Protein AF-A0A928Y948-F1 (afdb_monomer_lite)

Radius of gyration: 12.72 Å; chains: 1; bounding box: 32×26×30 Å

Sequence (71 aa):
MLDNDQTLIEQAKHDPQAFARLYDRYVDRIYRYAYRQTGDEALAQDVTAVTFERALRHIQRYQWRGQSVLA

Foldseek 3Di:
DPDDPQRLLVVL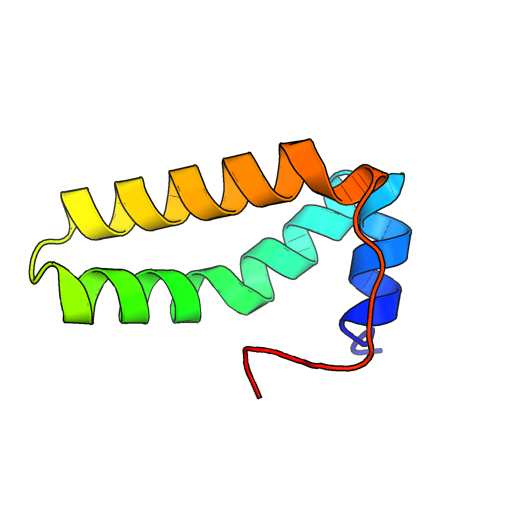LPDVVSLVVVCVVCLVVQLVVQCVVPVDNVRSVVSSVVVSVVCSVCSNVDDDPPDPPPD

Secondary structure (DSSP, 8-state):
----HHHHHHHHTT-HHHHHHHHHHHHHHHHHHHHHHHS-HHHHHHHHHHHHHHHHHHGGG----S--TT-

pLDDT: mean 89.86, std 12.94, range [46.56, 98.56]

Structure (mmCIF, N/CA/C/O backbone):
data_AF-A0A928Y948-F1
#
_entry.id   AF-A0A928Y948-F1
#
loop_
_atom_site.group_PDB
_atom_site.id
_atom_site.type_symbol
_atom_site.label_ato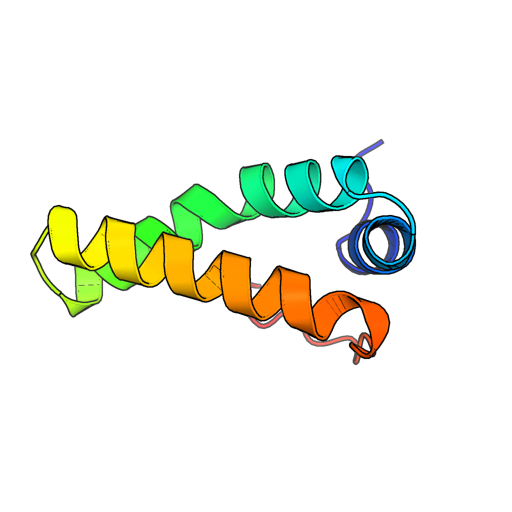m_id
_atom_site.label_alt_id
_atom_site.label_comp_id
_atom_site.label_asym_id
_atom_site.label_entity_id
_atom_site.label_seq_id
_atom_site.pdbx_PDB_ins_code
_atom_site.Cartn_x
_atom_site.Cartn_y
_atom_site.Cartn_z
_atom_site.occupancy
_atom_site.B_iso_or_equiv
_atom_site.auth_seq_id
_atom_site.auth_comp_id
_atom_site.auth_asym_id
_atom_site.auth_atom_id
_atom_site.pdbx_PDB_mode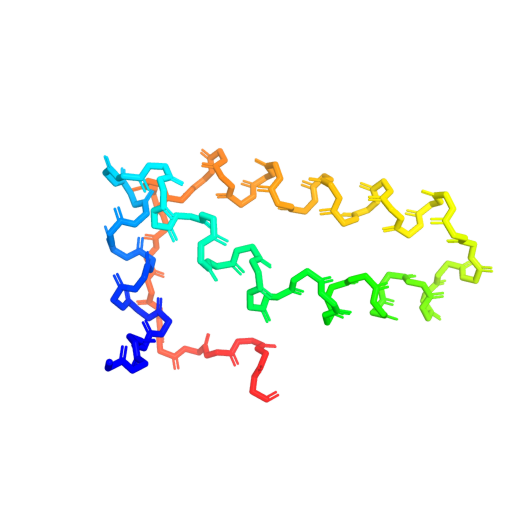l_num
ATOM 1 N N . MET A 1 1 ? 8.034 -16.512 -12.055 1.00 46.84 1 MET A N 1
ATOM 2 C CA . MET A 1 1 ? 9.189 -16.325 -11.154 1.00 46.84 1 MET A CA 1
ATOM 3 C C . MET A 1 1 ? 8.729 -15.330 -10.101 1.00 46.84 1 MET A C 1
ATOM 5 O O . MET A 1 1 ? 8.223 -14.291 -10.497 1.00 46.84 1 MET A O 1
ATOM 9 N N . LEU A 1 2 ? 8.729 -15.678 -8.810 1.00 54.62 2 LEU A N 1
ATOM 10 C CA . LEU A 1 2 ? 8.414 -14.699 -7.763 1.00 54.62 2 LEU A CA 1
ATOM 11 C C . LEU A 1 2 ? 9.619 -13.763 -7.669 1.00 54.62 2 LEU A C 1
ATOM 13 O O . LEU A 1 2 ? 10.662 -14.166 -7.157 1.00 54.62 2 LEU A O 1
ATOM 17 N N . ASP A 1 3 ? 9.499 -12.565 -8.234 1.00 70.38 3 ASP A N 1
ATOM 18 C CA . ASP A 1 3 ? 10.521 -11.532 -8.094 1.00 70.38 3 ASP A CA 1
ATOM 19 C C . ASP A 1 3 ? 10.712 -11.238 -6.595 1.00 70.38 3 ASP A C 1
ATOM 21 O O . ASP A 1 3 ? 9.745 -11.182 -5.821 1.00 70.38 3 ASP A O 1
ATOM 25 N N . ASN A 1 4 ? 11.966 -11.112 -6.153 1.00 85.38 4 ASN A N 1
ATOM 26 C CA . ASN A 1 4 ? 12.232 -10.721 -4.772 1.00 85.38 4 ASN A CA 1
ATOM 27 C C . ASN A 1 4 ? 11.863 -9.235 -4.574 1.00 85.38 4 ASN A C 1
ATOM 29 O O . ASN A 1 4 ? 11.740 -8.475 -5.538 1.00 85.38 4 ASN A O 1
ATOM 33 N N . ASP A 1 5 ? 11.695 -8.816 -3.321 1.00 88.00 5 ASP A N 1
ATOM 34 C CA . ASP A 1 5 ? 11.232 -7.461 -2.999 1.00 88.00 5 ASP A CA 1
ATOM 35 C C . ASP A 1 5 ? 12.177 -6.383 -3.548 1.00 88.00 5 ASP A C 1
ATOM 37 O O . ASP A 1 5 ? 11.721 -5.362 -4.055 1.00 88.00 5 ASP A O 1
ATOM 41 N N . GLN A 1 6 ? 13.489 -6.635 -3.533 1.00 90.06 6 GLN A N 1
ATOM 42 C CA . GLN A 1 6 ? 14.484 -5.732 -4.107 1.00 90.06 6 GLN A CA 1
ATOM 43 C C . GLN A 1 6 ? 14.268 -5.543 -5.614 1.00 90.06 6 GLN A C 1
ATOM 45 O O . GLN A 1 6 ? 14.269 -4.411 -6.088 1.00 90.06 6 GLN A O 1
ATOM 50 N N . THR A 1 7 ? 14.052 -6.621 -6.368 1.00 91.56 7 THR A N 1
ATOM 51 C CA . THR A 1 7 ? 13.796 -6.565 -7.811 1.00 91.56 7 THR A CA 1
ATOM 52 C C . THR A 1 7 ? 12.535 -5.763 -8.112 1.00 91.56 7 THR A C 1
ATOM 54 O O . THR A 1 7 ? 12.571 -4.878 -8.966 1.00 91.56 7 THR A O 1
ATOM 57 N N . LEU A 1 8 ? 11.446 -6.019 -7.383 1.00 90.94 8 LEU A N 1
ATOM 58 C CA . LEU A 1 8 ? 10.193 -5.284 -7.556 1.00 90.94 8 LEU A CA 1
ATOM 59 C C . LEU A 1 8 ? 10.346 -3.801 -7.210 1.00 90.94 8 LEU A C 1
ATOM 61 O O . LEU A 1 8 ? 9.812 -2.951 -7.914 1.00 90.94 8 LEU A O 1
ATOM 65 N N . ILE A 1 9 ? 11.105 -3.476 -6.162 1.00 91.88 9 ILE A N 1
ATOM 66 C CA . ILE A 1 9 ? 11.389 -2.094 -5.764 1.00 91.88 9 ILE A CA 1
ATOM 67 C C . ILE A 1 9 ? 12.203 -1.368 -6.831 1.00 91.88 9 ILE A C 1
ATOM 69 O O . ILE A 1 9 ? 11.855 -0.243 -7.176 1.00 91.88 9 ILE A O 1
ATOM 73 N N . GLU A 1 10 ? 13.251 -1.988 -7.379 1.00 93.75 10 GLU A N 1
ATOM 74 C CA . GLU A 1 10 ? 14.049 -1.372 -8.446 1.00 93.75 10 GLU A CA 1
ATOM 75 C C . GLU A 1 10 ? 13.231 -1.174 -9.731 1.00 93.75 10 GLU A C 1
ATOM 77 O O . GLU A 1 10 ? 13.316 -0.116 -10.353 1.00 93.75 10 GLU A O 1
ATOM 82 N N . GLN A 1 11 ? 12.373 -2.130 -10.098 1.00 93.50 11 GLN A N 1
ATOM 83 C CA . GLN A 1 11 ? 11.455 -1.975 -11.232 1.00 93.50 11 GLN A CA 1
ATOM 84 C C . GLN A 1 11 ? 10.433 -0.857 -10.987 1.00 93.50 11 GLN A C 1
ATOM 86 O O . GLN A 1 11 ? 10.212 -0.011 -11.852 1.00 93.50 11 GLN A O 1
ATOM 91 N N . ALA A 1 12 ? 9.856 -0.797 -9.786 1.00 94.12 12 ALA A N 1
ATOM 92 C CA . ALA A 1 12 ? 8.826 0.170 -9.423 1.00 94.12 12 ALA A CA 1
ATOM 93 C C . ALA A 1 12 ? 9.322 1.626 -9.373 1.00 94.12 12 ALA A C 1
ATOM 95 O O . ALA A 1 12 ? 8.511 2.552 -9.373 1.00 94.12 12 ALA A O 1
ATOM 96 N N . LYS A 1 13 ? 10.642 1.862 -9.399 1.00 93.88 13 LYS A N 1
ATOM 97 C CA . LYS A 1 13 ? 11.209 3.207 -9.612 1.00 93.88 13 LYS A CA 1
ATOM 98 C C . LYS A 1 13 ? 10.928 3.759 -11.010 1.00 93.88 13 LYS A C 1
ATOM 100 O O . LYS A 1 13 ? 10.909 4.979 -11.181 1.00 93.88 13 LYS A O 1
ATOM 105 N N . HIS A 1 14 ? 10.734 2.879 -11.988 1.00 93.25 14 HIS A N 1
ATOM 106 C CA . HIS A 1 14 ? 10.608 3.223 -13.404 1.00 93.25 14 HIS A CA 1
ATOM 107 C C . HIS A 1 14 ? 9.277 2.777 -14.018 1.00 93.25 14 HIS A C 1
ATOM 109 O O . HIS A 1 14 ? 8.863 3.347 -15.024 1.00 93.25 14 HIS A O 1
ATOM 115 N N . ASP A 1 15 ? 8.601 1.801 -13.411 1.00 91.06 15 ASP A N 1
ATOM 116 C CA . ASP A 1 15 ? 7.345 1.240 -13.897 1.00 91.06 15 ASP A CA 1
ATOM 117 C C . ASP A 1 15 ? 6.267 1.222 -12.794 1.00 91.06 15 ASP A C 1
ATOM 119 O O . ASP A 1 15 ? 6.347 0.424 -11.853 1.00 91.06 15 ASP A O 1
ATOM 123 N N . PRO A 1 16 ? 5.213 2.049 -12.909 1.00 85.56 16 PRO A N 1
ATOM 124 C CA . PRO A 1 16 ? 4.071 2.009 -12.000 1.00 85.56 16 PRO A CA 1
ATOM 125 C C . PRO A 1 16 ? 3.392 0.633 -11.904 1.00 85.56 16 PRO A C 1
ATOM 127 O O . PRO A 1 16 ? 2.851 0.303 -10.848 1.00 85.56 16 PRO A O 1
ATOM 130 N N . GLN A 1 17 ? 3.431 -0.202 -12.952 1.00 88.25 17 GLN A N 1
ATOM 131 C CA . GLN A 1 17 ? 2.867 -1.555 -12.883 1.00 88.25 17 GLN A CA 1
ATOM 132 C C . GLN A 1 17 ? 3.675 -2.482 -11.971 1.00 88.25 17 GLN A C 1
ATOM 134 O O . GLN A 1 17 ? 3.104 -3.354 -11.315 1.00 88.25 17 GLN A O 1
ATOM 139 N N . ALA A 1 18 ? 4.988 -2.279 -11.854 1.00 89.5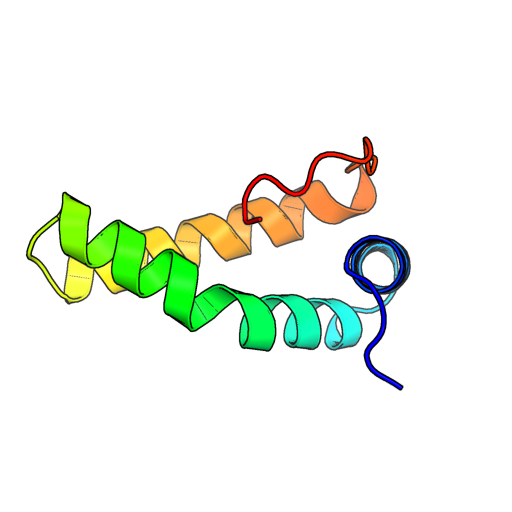6 18 ALA A N 1
ATOM 140 C CA . ALA A 1 18 ? 5.796 -3.018 -10.890 1.00 89.56 18 ALA A CA 1
ATOM 141 C C . ALA A 1 18 ? 5.442 -2.640 -9.441 1.00 89.56 18 ALA A C 1
ATOM 143 O O . ALA A 1 18 ? 5.470 -3.500 -8.558 1.00 89.56 18 ALA A O 1
ATOM 144 N N . PHE A 1 19 ? 5.010 -1.396 -9.191 1.00 92.50 19 PHE A N 1
ATOM 145 C CA . PHE A 1 19 ? 4.483 -1.004 -7.880 1.00 92.50 19 PHE A CA 1
ATOM 146 C C . PHE A 1 19 ? 3.175 -1.728 -7.537 1.00 92.50 19 PHE A C 1
ATOM 148 O O . PHE A 1 19 ? 2.978 -2.100 -6.382 1.00 92.50 19 PHE A O 1
ATOM 155 N N . ALA A 1 20 ? 2.308 -1.996 -8.519 1.00 92.50 20 ALA A N 1
ATOM 156 C CA . ALA A 1 20 ? 1.079 -2.759 -8.289 1.00 92.50 20 ALA A CA 1
ATOM 157 C C . ALA A 1 20 ? 1.369 -4.165 -7.728 1.00 92.50 20 ALA A C 1
ATOM 159 O O . ALA A 1 20 ? 0.687 -4.621 -6.819 1.00 92.50 20 ALA A O 1
ATOM 160 N N . ARG A 1 21 ? 2.462 -4.811 -8.156 1.00 93.56 21 ARG A N 1
ATOM 161 C CA . ARG A 1 21 ? 2.885 -6.102 -7.581 1.00 93.56 21 ARG A CA 1
ATOM 162 C C . ARG A 1 21 ? 3.307 -5.990 -6.113 1.00 93.56 21 ARG A C 1
ATOM 164 O O . ARG A 1 21 ? 3.057 -6.907 -5.334 1.00 93.56 21 ARG A O 1
ATOM 171 N N . LEU A 1 22 ? 3.949 -4.883 -5.727 1.00 92.69 22 LEU A N 1
ATOM 172 C CA . LEU A 1 22 ? 4.246 -4.594 -4.318 1.00 92.69 22 LEU A CA 1
ATOM 173 C C . LEU A 1 22 ? 2.949 -4.353 -3.537 1.00 92.69 22 LEU A C 1
ATOM 175 O O . LEU A 1 22 ? 2.812 -4.845 -2.419 1.00 92.69 22 LEU A O 1
ATOM 179 N N . TYR A 1 23 ? 1.990 -3.641 -4.130 1.00 94.69 23 TYR A N 1
ATOM 180 C CA . TYR A 1 23 ? 0.674 -3.423 -3.538 1.00 94.69 23 TYR A CA 1
ATOM 181 C C . TYR A 1 23 ? -0.035 -4.750 -3.252 1.00 94.69 23 TYR A C 1
ATOM 183 O O . TYR A 1 23 ? -0.309 -5.040 -2.088 1.00 94.69 23 TYR A O 1
ATOM 191 N N . ASP A 1 24 ? -0.222 -5.598 -4.266 1.00 94.56 24 ASP A N 1
ATOM 192 C CA . ASP A 1 24 ? -0.897 -6.897 -4.135 1.00 94.56 24 ASP A CA 1
ATOM 193 C C . ASP A 1 24 ? -0.239 -7.786 -3.069 1.00 94.56 24 ASP A C 1
ATOM 195 O O . ASP A 1 24 ? -0.909 -8.511 -2.334 1.00 94.56 24 ASP A O 1
ATOM 199 N N . ARG A 1 25 ? 1.090 -7.705 -2.940 1.00 93.50 25 ARG A N 1
ATOM 200 C CA . ARG A 1 25 ? 1.858 -8.492 -1.970 1.00 93.50 25 ARG A CA 1
ATOM 201 C C . ARG A 1 25 ? 1.689 -8.023 -0.524 1.00 93.50 25 ARG A C 1
ATOM 203 O O . ARG A 1 25 ? 1.764 -8.850 0.387 1.00 93.50 25 ARG A O 1
ATOM 210 N N . TYR A 1 26 ? 1.516 -6.722 -0.289 1.00 95.50 26 TYR A N 1
ATOM 211 C CA . TYR A 1 26 ? 1.550 -6.153 1.065 1.00 95.50 26 TYR A CA 1
ATOM 212 C C . TYR A 1 26 ? 0.229 -5.570 1.554 1.00 95.50 26 TYR A C 1
ATOM 214 O O . TYR A 1 26 ? 0.111 -5.350 2.762 1.00 95.50 26 TYR A O 1
ATOM 222 N N . VAL A 1 27 ? -0.753 -5.343 0.677 1.00 97.25 27 VAL A N 1
ATOM 223 C CA . VAL A 1 27 ? -2.016 -4.675 1.027 1.00 97.25 27 VAL A CA 1
ATOM 224 C C . VAL A 1 27 ? -2.713 -5.369 2.187 1.00 97.25 27 VAL A C 1
ATOM 226 O O . VAL A 1 27 ? -2.986 -4.735 3.201 1.00 97.25 27 VAL A O 1
ATOM 229 N N . ASP A 1 28 ? -2.852 -6.689 2.118 1.00 97.12 28 ASP A N 1
ATOM 230 C CA . ASP A 1 28 ? -3.457 -7.497 3.173 1.00 97.12 28 ASP A CA 1
ATOM 231 C C . ASP A 1 28 ? -2.730 -7.372 4.513 1.00 97.12 28 ASP A C 1
ATOM 233 O O . ASP A 1 28 ? -3.358 -7.298 5.570 1.00 97.12 28 ASP A O 1
ATOM 237 N N . ARG A 1 29 ? -1.392 -7.371 4.501 1.00 96.81 29 A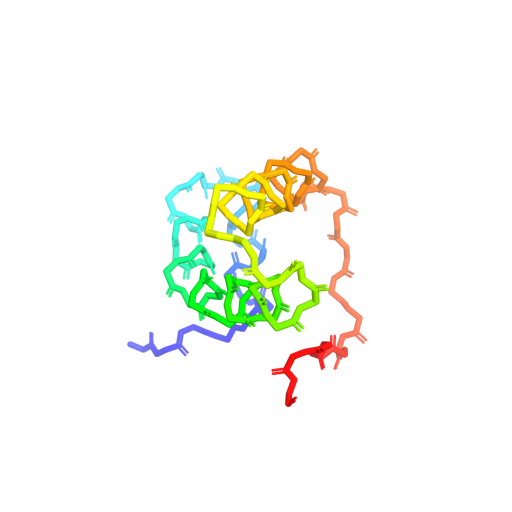RG A N 1
ATOM 238 C CA . ARG A 1 29 ? -0.595 -7.316 5.733 1.00 96.81 29 ARG A CA 1
ATOM 239 C C . ARG A 1 29 ? -0.668 -5.934 6.370 1.00 96.81 29 ARG A C 1
ATOM 241 O O . ARG A 1 29 ? -0.815 -5.847 7.589 1.00 96.81 29 ARG A O 1
ATOM 248 N N . ILE A 1 30 ? -0.571 -4.883 5.560 1.00 97.75 30 ILE A N 1
ATOM 249 C CA . ILE A 1 30 ? -0.663 -3.494 6.019 1.00 97.75 30 ILE A CA 1
ATOM 250 C C . ILE A 1 30 ? -2.075 -3.215 6.533 1.00 97.75 30 ILE A C 1
ATOM 252 O O . ILE A 1 30 ? -2.207 -2.718 7.648 1.00 97.75 30 ILE A O 1
ATOM 256 N N . TYR A 1 31 ? -3.110 -3.635 5.801 1.00 98.25 31 TYR A N 1
ATOM 257 C CA . TYR A 1 31 ? -4.502 -3.501 6.225 1.00 98.25 31 TYR A CA 1
ATOM 258 C C . TYR A 1 31 ? -4.770 -4.227 7.543 1.00 98.25 31 TYR A C 1
ATOM 260 O O . TYR A 1 31 ? -5.273 -3.627 8.488 1.00 98.25 31 TYR A O 1
ATOM 268 N N . ARG A 1 32 ? -4.367 -5.501 7.668 1.00 98.06 32 ARG A N 1
ATOM 269 C CA . ARG A 1 32 ? -4.539 -6.256 8.922 1.00 98.06 32 ARG A CA 1
ATOM 270 C C . ARG A 1 32 ? -3.785 -5.618 10.082 1.00 98.06 32 ARG A C 1
ATOM 272 O O . ARG A 1 32 ? -4.273 -5.660 11.207 1.00 98.06 32 ARG A O 1
ATOM 279 N N . TYR A 1 33 ? -2.597 -5.064 9.841 1.00 97.69 33 TYR A N 1
ATOM 280 C CA . TYR A 1 33 ? -1.866 -4.333 10.870 1.00 97.69 33 TYR A CA 1
ATOM 281 C C . TYR A 1 33 ? -2.618 -3.064 11.279 1.00 97.69 33 TYR A C 1
ATOM 283 O O . TYR A 1 33 ? -2.860 -2.881 12.467 1.00 97.69 33 TYR A O 1
ATOM 291 N N . ALA A 1 34 ? -3.042 -2.242 10.318 1.00 98.06 34 ALA A N 1
ATOM 292 C CA . ALA A 1 34 ? -3.797 -1.022 10.578 1.00 98.06 34 ALA A CA 1
ATOM 293 C C . ALA A 1 34 ? -5.092 -1.323 11.345 1.00 98.06 34 ALA A C 1
ATOM 295 O O . ALA A 1 34 ? -5.314 -0.746 12.402 1.00 98.06 34 ALA A O 1
ATOM 296 N N . TYR A 1 35 ? -5.864 -2.316 10.901 1.00 98.44 35 TYR A N 1
ATOM 297 C CA . TYR A 1 35 ? -7.096 -2.743 11.562 1.00 98.44 35 TYR A CA 1
ATOM 298 C C . TYR A 1 35 ? -6.865 -3.234 12.995 1.00 98.44 35 TYR A C 1
ATOM 300 O O . TYR A 1 35 ? -7.628 -2.898 13.894 1.00 98.44 35 TYR A O 1
ATOM 308 N N . ARG A 1 36 ? -5.780 -3.978 13.254 1.00 98.25 36 ARG A N 1
ATOM 309 C CA . ARG A 1 36 ? -5.417 -4.382 14.626 1.00 98.25 36 ARG A CA 1
ATOM 310 C C . ARG A 1 36 ? -5.077 -3.197 15.532 1.00 98.25 36 ARG A C 1
ATOM 312 O O . ARG A 1 36 ? -5.228 -3.330 16.740 1.00 98.25 36 ARG A O 1
ATOM 319 N N . GLN A 1 37 ? -4.585 -2.091 14.974 1.00 97.81 37 GLN A N 1
ATOM 320 C CA . GLN A 1 37 ? -4.236 -0.890 15.737 1.00 97.81 37 GLN A CA 1
ATOM 321 C C . GLN A 1 37 ? -5.432 0.044 15.940 1.00 97.81 37 GLN A C 1
ATOM 323 O O . GLN A 1 37 ? -5.542 0.665 16.993 1.00 97.81 37 GLN A O 1
ATOM 328 N N . THR A 1 38 ? -6.315 0.163 14.946 1.00 97.75 38 THR A N 1
ATOM 329 C CA . THR A 1 38 ? -7.441 1.108 14.975 1.00 97.75 38 THR A CA 1
ATOM 330 C C . THR A 1 38 ? -8.730 0.490 15.509 1.00 97.75 38 THR A C 1
ATOM 332 O O . THR A 1 38 ? -9.531 1.200 16.106 1.00 97.75 38 THR A O 1
ATOM 335 N N . GLY A 1 39 ? -8.957 -0.808 15.278 1.00 97.88 39 GLY A N 1
ATOM 336 C CA . GLY A 1 39 ? -10.243 -1.471 15.516 1.00 97.88 39 GLY A CA 1
ATOM 337 C C . GLY A 1 39 ? -11.373 -1.006 14.586 1.00 97.88 39 GLY A C 1
ATOM 338 O O . GLY A 1 39 ? -12.518 -1.404 14.779 1.00 97.88 39 GLY A O 1
ATOM 339 N N . ASP A 1 40 ? -11.059 -0.179 13.587 1.00 98.38 40 ASP A N 1
ATOM 340 C CA . ASP A 1 40 ? -12.012 0.483 12.696 1.00 98.38 40 ASP A CA 1
ATOM 341 C C . ASP A 1 40 ? -11.610 0.252 11.235 1.00 98.38 40 ASP A C 1
ATOM 343 O O . ASP A 1 40 ? -10.449 0.448 10.859 1.00 98.38 40 ASP A O 1
ATOM 347 N N . GLU A 1 41 ? -12.572 -0.195 10.426 1.00 98.06 41 GLU A N 1
ATOM 348 C CA . GLU A 1 41 ? -12.367 -0.551 9.020 1.00 98.06 41 GLU A CA 1
ATOM 349 C C . GLU A 1 41 ? -12.045 0.667 8.148 1.00 98.06 41 GLU A C 1
ATOM 351 O O . GLU A 1 41 ? -11.093 0.611 7.369 1.00 98.06 41 GLU A O 1
ATOM 356 N N . ALA A 1 42 ? -12.776 1.773 8.303 1.00 98.25 42 ALA A N 1
ATOM 357 C CA . ALA A 1 42 ? -12.567 2.973 7.498 1.00 98.25 42 ALA A CA 1
ATOM 358 C C . ALA A 1 42 ? -11.189 3.587 7.788 1.00 98.25 42 ALA A C 1
ATOM 360 O O . ALA A 1 42 ? -10.415 3.855 6.869 1.00 98.25 42 ALA A O 1
ATOM 361 N N . LEU A 1 43 ? -10.820 3.700 9.067 1.00 98.25 43 LEU A N 1
ATOM 362 C CA . LEU A 1 43 ? -9.492 4.163 9.466 1.00 98.25 43 LEU A CA 1
ATOM 363 C C . LEU A 1 43 ? -8.387 3.216 8.985 1.00 98.25 43 LEU A C 1
ATOM 365 O O . LEU A 1 43 ? -7.314 3.672 8.588 1.00 98.25 43 LEU A O 1
ATOM 369 N N . ALA A 1 44 ? -8.619 1.902 8.993 1.00 98.56 44 ALA A N 1
ATOM 370 C CA . ALA A 1 44 ? -7.643 0.941 8.488 1.00 98.56 44 ALA A CA 1
ATOM 371 C C . ALA A 1 44 ? -7.430 1.068 6.971 1.00 98.56 44 ALA A C 1
ATOM 373 O O . ALA A 1 44 ? -6.286 0.992 6.504 1.00 98.56 44 ALA A O 1
ATOM 374 N N . GLN A 1 45 ? -8.503 1.286 6.206 1.00 98.12 45 GLN A N 1
ATOM 375 C CA . GLN A 1 45 ? -8.439 1.545 4.767 1.00 98.12 45 GLN A CA 1
ATOM 376 C C . GLN A 1 45 ? -7.663 2.837 4.478 1.00 98.12 45 GLN A C 1
ATOM 378 O O . GLN A 1 45 ? -6.724 2.810 3.679 1.00 98.12 45 GLN A O 1
ATOM 383 N N . ASP A 1 46 ? -7.962 3.922 5.196 1.00 98.38 46 ASP A N 1
ATOM 384 C CA . ASP A 1 46 ? -7.272 5.209 5.049 1.00 98.38 46 ASP A CA 1
ATOM 385 C C . ASP A 1 46 ? -5.775 5.103 5.360 1.00 98.38 46 ASP A C 1
ATOM 387 O O . ASP A 1 46 ? -4.931 5.533 4.570 1.00 98.38 46 ASP A O 1
ATOM 391 N N . VAL A 1 47 ? -5.409 4.467 6.479 1.00 98.25 47 VAL A N 1
ATOM 392 C CA . VAL A 1 47 ? -4.000 4.249 6.850 1.00 98.25 47 VAL A CA 1
ATOM 393 C C . VAL A 1 47 ? -3.275 3.429 5.785 1.00 98.25 47 VAL A C 1
ATOM 395 O O . VAL A 1 47 ? -2.125 3.726 5.444 1.00 98.25 47 VAL A O 1
ATOM 398 N N . THR A 1 48 ? -3.936 2.411 5.235 1.00 98.00 48 THR A N 1
ATOM 399 C CA . THR A 1 48 ? -3.375 1.577 4.168 1.00 98.00 48 THR A CA 1
ATOM 400 C C . THR A 1 48 ? -3.137 2.405 2.907 1.00 98.00 48 THR A C 1
ATOM 402 O O . THR A 1 48 ? -2.027 2.392 2.368 1.00 98.00 48 THR A O 1
ATOM 405 N N . ALA A 1 49 ? -4.129 3.189 2.479 1.00 97.75 49 ALA A N 1
ATOM 406 C CA . ALA A 1 49 ? -4.031 4.057 1.311 1.00 97.75 49 ALA A CA 1
ATOM 407 C C . ALA A 1 49 ? -2.903 5.089 1.458 1.00 97.75 49 ALA A C 1
ATOM 409 O O . ALA A 1 49 ? -2.023 5.163 0.599 1.00 97.75 49 ALA A O 1
ATOM 410 N N . VAL A 1 50 ? -2.857 5.814 2.581 1.00 98.19 50 VAL A N 1
ATOM 411 C CA . VAL A 1 50 ? -1.809 6.809 2.873 1.00 98.19 50 VAL A CA 1
ATOM 412 C C . VAL A 1 50 ? -0.423 6.163 2.911 1.00 98.19 50 VAL A C 1
ATOM 414 O O . VAL A 1 50 ? 0.560 6.753 2.458 1.00 98.19 50 VAL A O 1
ATOM 417 N N . THR A 1 51 ? -0.315 4.936 3.422 1.00 97.56 51 THR A N 1
ATOM 418 C CA . THR A 1 51 ? 0.956 4.200 3.459 1.00 97.56 51 THR A CA 1
ATOM 419 C C . THR A 1 51 ? 1.484 3.934 2.050 1.00 97.56 51 THR A C 1
ATOM 421 O O . THR A 1 51 ? 2.635 4.270 1.757 1.00 97.56 51 THR A O 1
ATOM 424 N N . PHE A 1 52 ? 0.652 3.392 1.158 1.00 96.69 52 PHE A N 1
ATOM 425 C CA . PHE A 1 52 ? 1.052 3.134 -0.228 1.00 96.69 52 PHE A CA 1
ATOM 426 C C . PHE A 1 52 ? 1.274 4.413 -1.029 1.00 96.69 52 PHE A C 1
ATOM 428 O O . PHE A 1 52 ? 2.223 4.487 -1.804 1.00 96.69 52 PHE A O 1
ATOM 435 N N . GLU A 1 53 ? 0.466 5.442 -0.805 1.00 96.38 53 GLU A N 1
ATOM 436 C CA . GLU A 1 53 ? 0.634 6.755 -1.423 1.00 96.38 53 GLU A CA 1
ATOM 437 C C . GLU A 1 53 ? 2.000 7.370 -1.059 1.00 96.38 53 GLU A C 1
ATOM 439 O O . GLU A 1 53 ? 2.740 7.854 -1.922 1.00 96.38 53 GLU A O 1
ATOM 444 N N . ARG A 1 54 ? 2.391 7.305 0.222 1.00 96.69 54 ARG A N 1
ATOM 445 C CA . ARG A 1 54 ? 3.721 7.741 0.676 1.00 96.69 54 ARG A CA 1
ATOM 446 C C . ARG A 1 54 ? 4.829 6.870 0.094 1.00 96.69 54 ARG A C 1
ATOM 448 O O . ARG A 1 54 ? 5.840 7.417 -0.343 1.00 96.69 54 ARG A O 1
ATOM 455 N N . ALA A 1 55 ? 4.650 5.552 0.061 1.00 95.19 55 ALA A N 1
ATOM 456 C CA . ALA A 1 55 ? 5.624 4.648 -0.541 1.00 95.19 55 ALA A CA 1
ATOM 457 C C . ALA A 1 55 ? 5.853 4.989 -2.022 1.00 95.19 55 ALA A C 1
ATOM 459 O O . ALA A 1 55 ? 6.999 5.173 -2.427 1.00 95.19 55 ALA A O 1
ATOM 460 N N . LEU A 1 56 ? 4.783 5.183 -2.797 1.00 93.44 56 LEU A N 1
ATOM 461 C CA . LEU A 1 56 ? 4.850 5.537 -4.214 1.00 93.44 56 LEU A CA 1
ATOM 462 C C . LEU A 1 56 ? 5.556 6.881 -4.440 1.00 93.44 56 LEU A C 1
ATOM 464 O O . LEU A 1 56 ? 6.439 6.976 -5.288 1.00 93.44 56 LEU A O 1
ATOM 468 N N . ARG A 1 57 ? 5.245 7.910 -3.639 1.00 94.50 57 ARG A N 1
ATOM 469 C CA . ARG A 1 57 ? 5.922 9.220 -3.726 1.00 94.50 57 ARG A CA 1
ATOM 470 C C . ARG A 1 57 ? 7.427 9.156 -3.477 1.00 94.50 57 ARG A C 1
ATOM 472 O O . ARG A 1 57 ? 8.169 9.987 -3.996 1.00 94.50 57 ARG A O 1
ATOM 479 N N . HIS A 1 58 ? 7.881 8.215 -2.655 1.00 95.06 58 HIS A N 1
ATOM 480 C CA . HIS A 1 58 ? 9.278 8.135 -2.233 1.00 95.06 58 HIS A CA 1
ATOM 481 C C . HIS A 1 58 ? 10.068 7.006 -2.901 1.00 95.06 58 HIS A C 1
ATOM 483 O O . HIS A 1 58 ? 11.292 6.967 -2.746 1.00 95.06 58 HIS A O 1
ATOM 489 N N . ILE A 1 59 ? 9.422 6.131 -3.678 1.00 93.62 59 ILE A N 1
ATOM 490 C CA . ILE A 1 59 ? 10.061 4.919 -4.200 1.00 93.62 59 ILE A CA 1
ATOM 491 C C . ILE A 1 59 ? 11.272 5.209 -5.089 1.00 93.62 59 ILE A C 1
ATOM 493 O O . ILE A 1 59 ? 12.290 4.535 -4.964 1.00 93.62 59 ILE A O 1
ATOM 497 N N . GLN A 1 60 ? 11.231 6.278 -5.891 1.00 92.44 60 GLN A N 1
ATOM 498 C CA . GLN A 1 60 ? 12.346 6.675 -6.761 1.00 92.44 60 GLN A CA 1
ATOM 499 C C . GLN A 1 60 ? 13.652 6.938 -5.999 1.00 92.44 60 GLN A C 1
ATOM 501 O O . GLN A 1 60 ? 14.737 6.710 -6.528 1.00 92.44 60 GLN A O 1
ATOM 506 N N . ARG A 1 61 ? 13.563 7.413 -4.751 1.00 92.88 61 ARG A N 1
ATOM 507 C CA . ARG A 1 61 ? 14.724 7.737 -3.903 1.00 92.88 61 ARG A CA 1
ATOM 508 C C . ARG A 1 61 ? 15.009 6.655 -2.865 1.00 92.88 61 ARG A C 1
ATOM 510 O O . ARG A 1 61 ? 15.975 6.772 -2.113 1.00 92.88 61 ARG A O 1
ATOM 517 N N . TYR A 1 62 ? 14.163 5.632 -2.793 1.00 92.00 62 TYR A N 1
ATOM 518 C CA . TYR A 1 62 ? 14.312 4.553 -1.838 1.00 92.00 62 TYR A CA 1
ATOM 519 C C . TYR A 1 62 ? 15.513 3.675 -2.210 1.00 92.00 62 TYR A C 1
ATOM 521 O O . TYR A 1 62 ? 15.716 3.308 -3.368 1.00 92.00 62 TYR A O 1
ATOM 529 N N . GLN A 1 63 ? 16.319 3.337 -1.207 1.00 89.06 63 GLN A N 1
ATOM 530 C CA . GLN A 1 63 ? 17.454 2.432 -1.340 1.00 89.06 63 GLN A CA 1
ATOM 531 C C . GLN A 1 63 ? 17.171 1.182 -0.517 1.00 89.06 63 GLN A C 1
ATOM 533 O O . GLN A 1 63 ? 16.980 1.273 0.697 1.00 89.06 63 GLN A O 1
ATOM 538 N N . TRP A 1 64 ? 17.164 0.022 -1.172 1.00 86.06 64 TRP A N 1
ATOM 539 C CA . TRP A 1 64 ? 17.038 -1.257 -0.485 1.00 86.06 64 TRP A CA 1
ATOM 540 C C . TRP A 1 64 ? 18.262 -1.502 0.405 1.00 86.06 64 TRP A C 1
ATOM 542 O O . TRP A 1 64 ? 19.397 -1.447 -0.063 1.00 86.06 64 TRP A O 1
ATOM 552 N N . ARG A 1 65 ? 18.037 -1.781 1.694 1.00 84.75 65 ARG A N 1
ATOM 553 C CA . ARG A 1 65 ? 19.106 -1.997 2.692 1.00 84.75 65 ARG A CA 1
ATOM 554 C C . ARG A 1 65 ? 19.199 -3.441 3.198 1.00 84.75 65 ARG A C 1
ATOM 556 O O . ARG A 1 65 ? 19.820 -3.685 4.223 1.00 84.75 65 ARG A O 1
ATOM 563 N N . GLY A 1 66 ? 18.565 -4.399 2.520 1.00 70.31 66 GLY A N 1
ATOM 564 C CA . GLY A 1 66 ? 18.602 -5.815 2.914 1.00 70.31 66 GLY A CA 1
ATOM 565 C C . GLY A 1 66 ? 17.734 -6.183 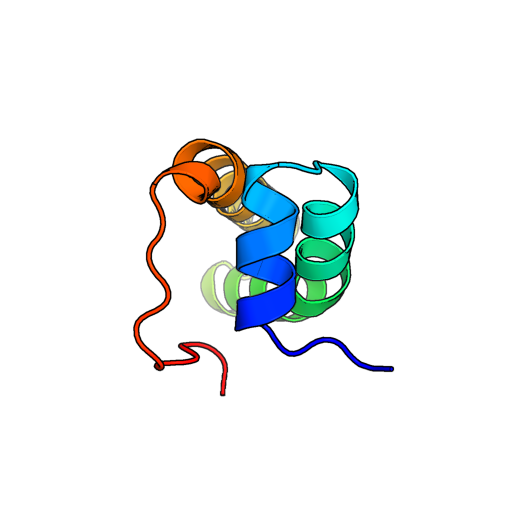4.124 1.00 70.31 66 GLY A C 1
ATOM 566 O O . GLY A 1 66 ? 17.657 -7.354 4.475 1.00 70.31 66 GLY A O 1
ATOM 567 N N . GLN A 1 67 ? 17.048 -5.219 4.743 1.00 61.03 67 GLN A N 1
ATOM 568 C CA . GLN A 1 67 ? 16.072 -5.478 5.798 1.00 61.03 67 GLN A CA 1
ATOM 569 C C . GLN A 1 67 ? 14.667 -5.504 5.201 1.00 61.03 67 GLN A C 1
ATOM 571 O O . GLN A 1 67 ? 14.083 -4.459 4.919 1.00 61.03 67 GLN A O 1
ATOM 576 N N . SER A 1 68 ? 14.108 -6.705 5.054 1.00 57.03 68 SER A N 1
ATOM 577 C CA . SER A 1 68 ? 12.656 -6.830 4.981 1.00 57.03 68 SER A CA 1
ATOM 578 C C . SER A 1 68 ? 12.099 -6.502 6.365 1.00 57.03 68 SER A C 1
ATOM 580 O O . SER A 1 68 ? 12.232 -7.282 7.303 1.00 57.03 68 SER A O 1
ATOM 582 N N . VAL A 1 69 ? 11.481 -5.329 6.507 1.00 58.12 69 VAL A N 1
ATOM 583 C CA . VAL A 1 69 ? 10.721 -4.938 7.713 1.00 58.12 69 VAL A CA 1
ATOM 584 C C . VAL A 1 69 ? 9.438 -5.761 7.887 1.00 58.12 69 VAL A C 1
ATOM 586 O O . VAL A 1 69 ? 8.737 -5.623 8.886 1.00 58.12 69 VAL A O 1
ATOM 589 N N . LEU A 1 70 ? 9.138 -6.634 6.922 1.00 57.44 70 LEU A N 1
ATOM 590 C CA . LEU A 1 70 ? 7.979 -7.510 6.894 1.00 57.44 70 LEU A CA 1
ATOM 591 C C . LEU A 1 70 ? 8.404 -8.978 6.703 1.00 57.44 70 LEU A C 1
ATOM 593 O O . LEU A 1 70 ? 7.684 -9.738 6.063 1.00 57.44 70 LEU A O 1
ATOM 597 N N . ALA A 1 71 ? 9.558 -9.404 7.216 1.00 46.56 71 ALA A N 1
ATOM 598 C CA . ALA A 1 71 ? 9.820 -10.839 7.376 1.00 46.56 71 ALA A CA 1
ATOM 599 C C . ALA A 1 71 ? 8.994 -11.424 8.535 1.00 46.56 71 ALA A C 1
ATOM 601 O O . ALA A 1 71 ? 8.470 -10.626 9.351 1.00 46.56 71 ALA A O 1
#